Protein AF-A0A9Q4BU07-F1 (afdb_monomer_lite)

Radius of gyration: 14.72 Å; chains: 1; bounding box: 35×26×42 Å

pLDDT: mean 86.69, std 14.75, range [45.12, 98.19]

Sequence (110 aa):
MDILTKEQVAEAIYVDADFSPVTLERYAKSASSFLKQKTGYDFTKRPDQVNDLGLTDIEPLAIECAMMYVRQLHFQGQGYNKEHDYALGISSLITDLQVIACKLLATVES

Secondary structure (DSSP, 8-state):
--SS-HHHHHHHTT--TTS-HHHHHHHHHHHHHHHHHHHSS-GGG--S-B-TTS-BPPPHHHHHHHHHHHHHHHHHTTS--GGG--HHHHHHHHHHHHHHHHHHHHHH--

Structure (mmCIF, N/CA/C/O backbone):
data_AF-A0A9Q4BU07-F1
#
_entry.id   AF-A0A9Q4BU07-F1
#
loop_
_atom_site.group_PDB
_atom_site.id
_atom_site.type_symbol
_atom_site.label_atom_id
_atom_site.label_alt_id
_atom_site.label_comp_id
_atom_site.label_asym_id
_atom_site.label_entity_id
_atom_site.label_seq_id
_atom_site.pdbx_PDB_ins_code
_atom_site.Cartn_x
_atom_site.Cartn_y
_atom_site.Cartn_z
_atom_site.occupancy
_atom_site.B_iso_or_equiv
_atom_site.auth_seq_id
_atom_site.auth_comp_id
_atom_site.auth_asym_id
_atom_site.auth_atom_id
_atom_site.pdbx_PDB_model_num
ATOM 1 N N . MET A 1 1 ? 0.474 12.819 4.343 1.00 81.00 1 MET A N 1
ATOM 2 C CA . MET A 1 1 ? 1.414 11.726 4.640 1.00 81.00 1 MET A CA 1
ATOM 3 C C . MET A 1 1 ? 0.948 10.526 3.849 1.00 81.00 1 MET A C 1
ATOM 5 O O . MET A 1 1 ? -0.255 10.407 3.653 1.00 81.00 1 MET A O 1
ATOM 9 N N . ASP A 1 2 ? 1.875 9.723 3.346 1.00 90.75 2 ASP A N 1
ATOM 10 C CA . ASP A 1 2 ? 1.572 8.514 2.583 1.00 90.75 2 ASP A CA 1
ATOM 11 C C . ASP A 1 2 ? 1.961 7.280 3.393 1.00 90.75 2 ASP A C 1
ATOM 13 O O . ASP A 1 2 ? 2.790 7.376 4.296 1.00 90.75 2 ASP A O 1
ATOM 17 N N . ILE A 1 3 ? 1.347 6.137 3.080 1.00 93.00 3 ILE A N 1
ATOM 18 C CA . ILE A 1 3 ? 1.639 4.864 3.758 1.00 93.00 3 ILE A CA 1
ATOM 19 C C . ILE A 1 3 ? 3.072 4.400 3.472 1.00 93.00 3 ILE A C 1
ATOM 21 O O . ILE A 1 3 ? 3.716 3.826 4.343 1.00 93.00 3 ILE A O 1
ATOM 25 N N . LEU A 1 4 ? 3.563 4.660 2.258 1.00 94.06 4 LEU A N 1
ATOM 26 C CA . LEU A 1 4 ? 4.914 4.317 1.826 1.00 94.06 4 LEU A CA 1
ATOM 27 C C . LEU A 1 4 ? 5.722 5.580 1.537 1.00 94.06 4 LEU A C 1
ATOM 29 O O . LEU A 1 4 ? 5.212 6.522 0.922 1.00 94.06 4 LEU A O 1
ATOM 33 N N . THR A 1 5 ? 7.003 5.567 1.897 1.00 93.94 5 THR A N 1
ATOM 34 C CA . THR A 1 5 ? 7.973 6.541 1.383 1.00 93.94 5 THR A CA 1
ATOM 35 C C . THR A 1 5 ? 8.368 6.204 -0.058 1.00 93.94 5 THR A C 1
ATOM 37 O O . THR A 1 5 ? 8.130 5.099 -0.549 1.00 93.94 5 THR A O 1
ATOM 40 N N . LYS A 1 6 ? 9.004 7.147 -0.765 1.00 94.50 6 LYS A N 1
ATOM 41 C CA . LYS A 1 6 ? 9.483 6.902 -2.138 1.00 94.50 6 LYS A CA 1
ATOM 42 C C . LYS A 1 6 ? 10.523 5.784 -2.184 1.00 94.50 6 LYS A C 1
ATOM 44 O O . LYS A 1 6 ? 10.530 5.014 -3.135 1.00 94.50 6 LYS A O 1
ATOM 49 N N . GLU A 1 7 ? 11.361 5.690 -1.157 1.00 93.81 7 GLU A N 1
ATOM 50 C CA . GLU A 1 7 ? 12.398 4.670 -1.009 1.00 93.81 7 GLU A CA 1
ATOM 51 C C . GLU A 1 7 ? 11.762 3.284 -0.853 1.00 93.81 7 GLU A C 1
ATOM 53 O O . GLU A 1 7 ? 12.136 2.360 -1.568 1.00 93.81 7 GLU A O 1
ATOM 58 N N . GLN A 1 8 ? 10.724 3.161 -0.018 1.00 94.56 8 GLN A N 1
ATOM 59 C CA . GLN A 1 8 ? 9.961 1.915 0.125 1.00 94.56 8 GLN A CA 1
ATOM 60 C C . GLN A 1 8 ? 9.224 1.535 -1.164 1.00 94.56 8 GLN A C 1
ATOM 62 O O . GLN A 1 8 ? 9.132 0.356 -1.503 1.00 94.56 8 GLN A O 1
ATOM 67 N N . VAL A 1 9 ? 8.701 2.517 -1.910 1.00 96.62 9 VAL A N 1
ATOM 68 C CA . VAL A 1 9 ? 8.111 2.255 -3.231 1.00 96.62 9 VAL A CA 1
ATOM 69 C C . VAL A 1 9 ? 9.175 1.744 -4.199 1.00 96.62 9 VAL A C 1
ATOM 71 O O . VAL A 1 9 ? 8.909 0.762 -4.886 1.00 96.62 9 VAL A O 1
ATOM 74 N N . ALA A 1 10 ? 10.353 2.372 -4.251 1.00 96.25 10 ALA A N 1
ATOM 75 C CA . ALA A 1 10 ? 11.447 1.963 -5.131 1.00 96.25 10 ALA A CA 1
ATOM 76 C C . ALA A 1 10 ? 11.920 0.534 -4.824 1.00 96.25 10 ALA A C 1
ATOM 78 O O . ALA A 1 10 ? 12.023 -0.288 -5.734 1.00 96.25 10 ALA A O 1
ATOM 79 N N . GLU A 1 11 ? 12.096 0.212 -3.539 1.00 94.88 11 GLU A N 1
ATOM 80 C CA . GLU A 1 11 ? 12.409 -1.140 -3.072 1.00 94.88 11 GLU A CA 1
ATOM 81 C C . GLU A 1 11 ? 11.318 -2.141 -3.474 1.00 94.88 11 GLU A C 1
ATOM 83 O O . GLU A 1 11 ? 11.614 -3.223 -3.985 1.00 94.88 11 GLU A O 1
ATOM 88 N N . ALA A 1 12 ? 10.043 -1.778 -3.303 1.00 94.75 12 ALA A N 1
ATOM 89 C CA . ALA A 1 12 ? 8.930 -2.662 -3.622 1.00 94.75 12 ALA A CA 1
ATOM 90 C C . ALA A 1 12 ? 8.899 -3.062 -5.104 1.00 94.75 12 ALA A C 1
ATOM 92 O O . ALA A 1 12 ? 8.521 -4.198 -5.396 1.00 94.75 12 ALA A O 1
ATOM 93 N N . ILE A 1 13 ? 9.282 -2.157 -6.011 1.00 94.94 13 ILE A N 1
ATOM 94 C CA . ILE A 1 13 ? 9.262 -2.380 -7.466 1.00 94.94 13 ILE A CA 1
ATOM 95 C C . ILE A 1 13 ? 10.641 -2.707 -8.061 1.00 94.94 13 ILE A C 1
ATOM 97 O O . ILE A 1 13 ? 10.753 -2.796 -9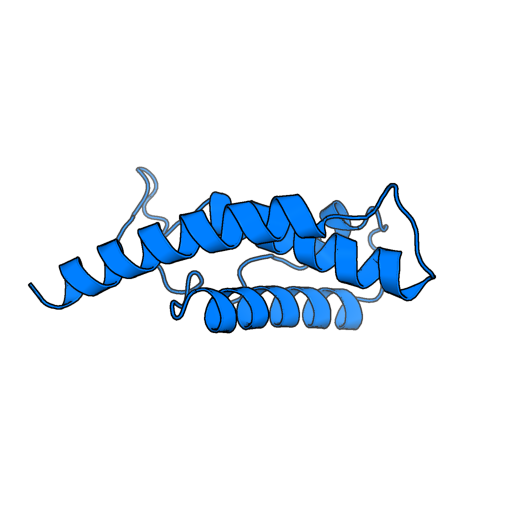.280 1.00 94.94 13 ILE A O 1
ATOM 101 N N . TYR A 1 14 ? 11.658 -2.924 -7.221 1.00 93.38 14 TYR A N 1
ATOM 102 C CA . TYR A 1 14 ? 13.017 -3.320 -7.614 1.00 93.38 14 TYR A CA 1
ATOM 103 C C . TYR A 1 14 ? 13.696 -2.351 -8.597 1.00 93.38 14 TYR A C 1
ATOM 105 O O . TYR A 1 14 ? 14.320 -2.784 -9.565 1.00 93.38 14 TYR A O 1
ATOM 113 N N . VAL A 1 15 ? 13.559 -1.042 -8.366 1.00 93.00 15 VAL A N 1
ATOM 114 C CA . VAL A 1 15 ? 14.188 -0.005 -9.205 1.00 93.00 15 VAL A CA 1
ATOM 115 C C . VAL A 1 15 ? 15.313 0.719 -8.473 1.00 93.00 15 VAL A C 1
ATOM 117 O O . VAL A 1 15 ? 15.287 0.862 -7.250 1.00 93.00 15 VAL A O 1
ATOM 120 N N . ASP A 1 16 ? 16.278 1.211 -9.247 1.00 92.31 16 ASP A N 1
ATOM 121 C CA . ASP A 1 16 ? 17.433 1.952 -8.748 1.00 92.31 16 ASP A CA 1
ATOM 122 C C . ASP A 1 16 ? 17.095 3.407 -8.366 1.00 92.31 16 ASP A C 1
ATOM 124 O O . ASP A 1 16 ? 16.015 3.938 -8.641 1.00 92.31 16 ASP A O 1
ATOM 128 N N . ALA A 1 17 ? 18.051 4.076 -7.716 1.00 84.75 17 ALA A N 1
ATOM 129 C CA . ALA A 1 17 ? 17.893 5.428 -7.175 1.00 84.75 17 ALA A CA 1
ATOM 130 C C . ALA A 1 17 ? 17.682 6.529 -8.237 1.00 84.75 17 ALA A C 1
ATOM 132 O O . ALA 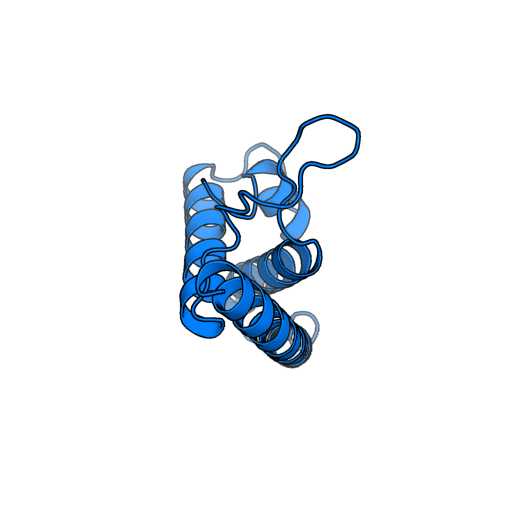A 1 17 ? 17.266 7.636 -7.890 1.00 84.75 17 ALA A O 1
ATOM 133 N N . ASP A 1 18 ? 17.971 6.256 -9.511 1.00 90.81 18 ASP A N 1
ATOM 134 C CA . ASP A 1 18 ? 17.745 7.172 -10.634 1.00 90.81 18 ASP A CA 1
ATOM 135 C C . ASP A 1 18 ? 16.326 7.072 -11.226 1.00 90.81 18 ASP A C 1
ATOM 137 O O . ASP A 1 18 ? 15.956 7.859 -12.105 1.00 90.81 18 ASP A O 1
ATOM 141 N N . PHE A 1 19 ? 15.497 6.152 -10.719 1.00 94.75 19 PHE A N 1
ATOM 142 C CA . PHE A 1 19 ? 14.114 6.007 -11.149 1.00 94.75 19 PHE A CA 1
ATOM 143 C C . PHE A 1 19 ? 13.291 7.270 -10.867 1.00 94.75 19 PHE A C 1
ATOM 145 O O . PHE A 1 19 ? 13.492 7.988 -9.887 1.00 94.75 19 PHE A O 1
ATOM 152 N N . SER A 1 20 ? 12.309 7.539 -11.735 1.00 95.88 20 SER A N 1
ATOM 153 C CA . SER A 1 20 ? 11.527 8.778 -11.719 1.00 95.88 20 SER A CA 1
ATOM 154 C C . SER A 1 20 ? 10.891 9.053 -10.341 1.00 95.88 20 SER A C 1
ATOM 156 O O . SER A 1 20 ? 9.909 8.389 -9.983 1.00 95.88 20 SER A O 1
ATOM 158 N N . PRO A 1 21 ? 11.339 10.086 -9.595 1.00 94.81 21 PRO A N 1
ATOM 159 C CA . PRO A 1 21 ? 10.804 10.379 -8.264 1.00 94.81 21 PRO A CA 1
ATOM 160 C C . PRO A 1 21 ? 9.330 10.796 -8.313 1.00 94.81 21 PRO A C 1
ATOM 162 O O . PRO A 1 21 ? 8.579 10.523 -7.380 1.00 94.81 21 PRO A O 1
ATOM 165 N N . VAL A 1 22 ? 8.896 11.393 -9.429 1.00 96.62 22 VAL A N 1
ATOM 166 C CA . VAL A 1 22 ? 7.490 11.734 -9.699 1.00 96.62 22 VAL A CA 1
ATOM 167 C C . VAL A 1 22 ? 6.632 10.472 -9.814 1.00 96.62 22 VAL A C 1
ATOM 169 O O . VAL A 1 22 ? 5.500 10.436 -9.334 1.00 96.62 22 VAL A O 1
ATOM 172 N N . THR A 1 23 ? 7.166 9.415 -10.430 1.00 95.12 23 THR A N 1
ATOM 173 C CA . THR A 1 23 ? 6.461 8.133 -10.543 1.00 95.12 23 THR A CA 1
ATOM 174 C C . THR A 1 23 ? 6.358 7.443 -9.186 1.00 95.12 23 THR A C 1
ATOM 176 O O . THR A 1 23 ? 5.271 6.980 -8.837 1.00 95.12 23 THR A O 1
ATOM 179 N N . LEU A 1 24 ? 7.442 7.439 -8.400 1.00 96.75 24 LEU A N 1
ATOM 180 C CA . LEU A 1 24 ? 7.446 6.897 -7.036 1.00 96.75 24 LEU A CA 1
ATOM 181 C C . LEU A 1 24 ? 6.419 7.610 -6.148 1.00 96.75 24 LEU A C 1
ATOM 183 O O . LEU A 1 24 ? 5.621 6.963 -5.474 1.00 96.75 24 LEU A O 1
ATOM 187 N N . GLU A 1 25 ? 6.370 8.942 -6.211 1.00 96.81 25 GLU A N 1
ATOM 188 C CA . GLU A 1 25 ? 5.392 9.740 -5.468 1.00 96.81 25 GLU A CA 1
ATOM 189 C C . GLU A 1 25 ? 3.949 9.442 -5.905 1.00 96.81 25 GLU A C 1
ATOM 191 O O . GLU A 1 25 ? 3.053 9.296 -5.072 1.00 96.81 25 GLU A O 1
ATOM 196 N N . ARG A 1 26 ? 3.706 9.298 -7.213 1.00 96.81 26 ARG A N 1
ATOM 197 C CA . ARG A 1 26 ? 2.384 8.923 -7.733 1.00 96.81 26 ARG A CA 1
ATOM 198 C C . ARG A 1 26 ? 1.945 7.553 -7.218 1.00 96.81 26 ARG A C 1
ATOM 200 O O . ARG A 1 26 ? 0.773 7.386 -6.878 1.00 96.81 26 ARG A O 1
ATOM 207 N N . TYR A 1 27 ? 2.850 6.579 -7.169 1.00 97.62 27 TYR A N 1
ATOM 208 C CA . TYR A 1 27 ? 2.564 5.246 -6.640 1.00 97.62 27 TYR A CA 1
ATOM 209 C C . TYR A 1 27 ? 2.284 5.266 -5.137 1.00 97.62 27 TYR A C 1
ATOM 211 O O . TYR A 1 27 ? 1.267 4.704 -4.730 1.00 97.62 27 TYR A O 1
ATOM 219 N N . ALA A 1 28 ? 3.083 5.985 -4.342 1.00 97.00 28 ALA A N 1
ATOM 220 C CA . ALA A 1 28 ? 2.829 6.170 -2.910 1.00 97.00 28 ALA A CA 1
ATOM 221 C C . ALA A 1 28 ? 1.418 6.737 -2.656 1.00 97.00 28 ALA A C 1
ATOM 223 O O . ALA A 1 28 ? 0.615 6.128 -1.947 1.00 97.00 28 ALA A O 1
ATOM 224 N N . LYS A 1 29 ? 1.061 7.831 -3.343 1.00 97.06 29 LYS A N 1
ATOM 225 C CA . LYS A 1 29 ? -0.271 8.459 -3.258 1.00 97.06 29 LYS A CA 1
ATOM 226 C C . LYS A 1 29 ? -1.399 7.524 -3.683 1.00 97.06 29 LYS A C 1
ATOM 228 O O . LYS A 1 29 ? -2.474 7.512 -3.074 1.00 97.06 29 LYS A O 1
ATOM 233 N N . SER A 1 30 ? -1.165 6.747 -4.741 1.00 97.38 30 SER A N 1
ATOM 234 C CA . SER A 1 30 ? -2.142 5.786 -5.254 1.00 97.38 30 SER A CA 1
ATOM 235 C C . SER A 1 30 ? -2.402 4.674 -4.243 1.00 97.38 30 SER A C 1
ATOM 237 O O . SER A 1 30 ? -3.557 4.314 -4.044 1.00 97.38 30 SER A O 1
ATOM 239 N N . ALA A 1 31 ? -1.363 4.169 -3.574 1.00 97.62 31 ALA A N 1
ATOM 240 C CA . ALA A 1 31 ? -1.491 3.133 -2.557 1.00 97.62 31 ALA A CA 1
ATOM 241 C C . ALA A 1 31 ? -2.243 3.629 -1.315 1.00 97.62 31 ALA A C 1
ATOM 243 O O . ALA A 1 31 ? -3.206 2.986 -0.896 1.00 97.62 31 ALA A O 1
ATOM 244 N N . SER A 1 32 ? -1.888 4.809 -0.791 1.00 96.56 32 SER A N 1
ATOM 245 C CA . SER A 1 32 ? -2.609 5.444 0.324 1.00 96.56 32 SER A CA 1
ATOM 246 C C . SER A 1 32 ? -4.095 5.637 -0.003 1.00 96.56 32 SER A C 1
ATOM 24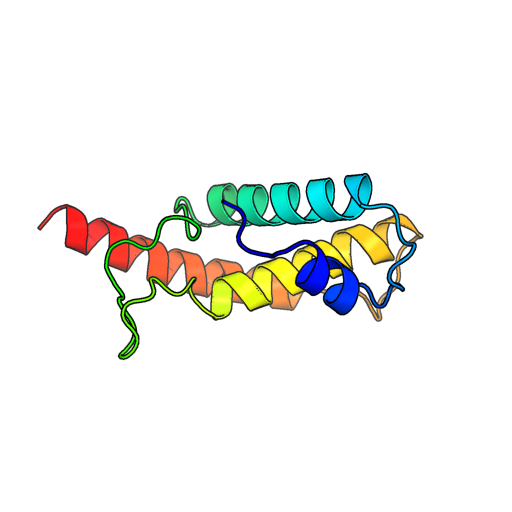8 O O . SER A 1 32 ? -4.973 5.301 0.792 1.00 96.56 32 SER A O 1
ATOM 250 N N . SER A 1 33 ? -4.386 6.149 -1.205 1.00 97.06 33 SER A N 1
ATOM 251 C CA . SER A 1 33 ? -5.758 6.400 -1.661 1.00 97.06 33 SER A CA 1
ATOM 252 C C . SER A 1 33 ? -6.544 5.107 -1.859 1.00 97.06 33 SER A C 1
ATOM 254 O O . SER A 1 33 ? -7.701 5.031 -1.453 1.00 97.06 33 SER A O 1
ATOM 256 N N . PHE A 1 34 ? -5.919 4.089 -2.454 1.00 97.69 34 PHE A N 1
ATOM 257 C CA . PHE A 1 34 ? -6.518 2.774 -2.655 1.00 97.69 34 PHE A CA 1
ATOM 258 C C . PHE A 1 34 ? -6.930 2.154 -1.321 1.00 97.69 34 PHE A C 1
ATOM 260 O O . PHE A 1 34 ? -8.092 1.792 -1.149 1.00 97.69 34 PHE A O 1
ATOM 267 N N . LEU A 1 35 ? -6.007 2.110 -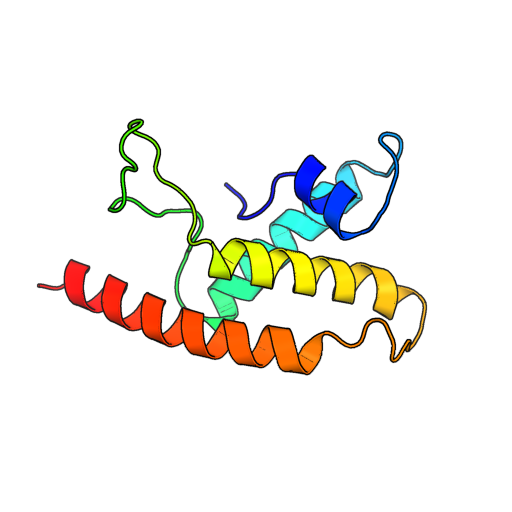0.359 1.00 96.69 35 LEU A N 1
ATOM 268 C CA . LEU A 1 35 ? -6.271 1.569 0.969 1.00 96.69 35 LEU A CA 1
ATOM 269 C C . LEU A 1 35 ? -7.409 2.317 1.652 1.00 96.69 35 LEU A C 1
ATOM 271 O O . LEU A 1 35 ? -8.391 1.690 2.033 1.00 96.69 35 LEU A O 1
ATOM 275 N N . LYS A 1 36 ? -7.352 3.651 1.692 1.00 95.94 36 LYS A N 1
ATOM 276 C CA . LYS A 1 36 ? -8.413 4.471 2.288 1.00 95.94 36 LYS A CA 1
ATOM 277 C C . LYS A 1 36 ? -9.787 4.222 1.666 1.00 95.94 36 LYS A C 1
ATOM 279 O O . LYS A 1 36 ? -10.779 4.135 2.382 1.00 95.94 36 LYS A O 1
ATOM 284 N N . GLN A 1 37 ? -9.861 4.103 0.342 1.00 97.25 37 GLN A N 1
ATOM 285 C CA . GLN A 1 37 ? -11.121 3.837 -0.358 1.00 97.25 37 GLN A CA 1
ATOM 286 C C . GLN A 1 37 ? -11.648 2.425 -0.097 1.00 97.25 37 GLN A C 1
ATOM 288 O O . GLN A 1 37 ? -12.856 2.236 0.010 1.00 97.25 37 GLN A O 1
ATOM 293 N N . LYS A 1 38 ? -10.761 1.429 -0.020 1.00 97.62 38 LYS A N 1
ATOM 294 C CA . LYS A 1 38 ? -11.151 0.030 0.170 1.00 97.62 38 LYS A CA 1
ATOM 295 C C . LYS A 1 38 ? -11.508 -0.296 1.611 1.00 97.62 38 LYS A C 1
ATOM 297 O O . LYS A 1 38 ? -12.405 -1.103 1.825 1.00 97.62 38 LYS A O 1
ATOM 302 N N . THR A 1 39 ? -10.843 0.320 2.578 1.00 95.31 39 THR A N 1
ATOM 303 C CA . THR A 1 39 ? -11.046 0.035 4.004 1.00 95.31 39 THR A CA 1
ATOM 304 C C . THR A 1 39 ? -11.997 1.016 4.680 1.00 95.31 39 THR A C 1
ATOM 306 O O . THR A 1 39 ? -12.515 0.718 5.749 1.00 95.31 39 THR A O 1
ATOM 309 N N . GLY A 1 40 ? -12.221 2.189 4.079 1.00 93.31 40 GLY A N 1
ATOM 310 C CA . GLY A 1 40 ? -12.975 3.281 4.695 1.00 93.31 40 GLY A CA 1
ATOM 311 C C . GLY A 1 40 ? -12.194 4.045 5.771 1.00 93.31 40 GLY A C 1
ATOM 312 O O . GLY A 1 40 ? -12.757 4.943 6.393 1.00 93.31 40 GLY A O 1
ATOM 313 N N . TYR A 1 41 ? -10.910 3.733 5.986 1.00 90.81 41 TYR A N 1
ATOM 314 C CA . TYR A 1 41 ? -10.097 4.312 7.057 1.00 90.81 41 TYR A CA 1
ATOM 315 C C . TYR A 1 41 ? -8.744 4.830 6.564 1.00 90.81 41 TYR A C 1
ATOM 317 O O . TYR A 1 41 ? -8.097 4.251 5.692 1.00 90.81 41 TYR A O 1
ATOM 325 N N . ASP A 1 42 ? -8.307 5.949 7.139 1.00 91.88 42 ASP A N 1
ATOM 326 C CA . ASP A 1 42 ? -7.056 6.614 6.786 1.00 91.88 42 ASP A CA 1
ATOM 327 C C . ASP A 1 42 ? -5.897 6.123 7.667 1.00 91.88 42 ASP A C 1
ATOM 329 O O . ASP A 1 42 ? -5.569 6.723 8.690 1.00 91.88 42 ASP A O 1
ATOM 333 N N . PHE A 1 43 ? -5.250 5.036 7.241 1.00 89.50 43 PHE A N 1
ATOM 334 C CA . PHE A 1 43 ? -4.111 4.438 7.948 1.00 89.50 43 PHE A CA 1
ATOM 335 C C . PHE A 1 43 ? -2.854 5.324 7.995 1.00 89.50 43 PHE A C 1
ATOM 337 O O . PHE A 1 43 ? -1.915 4.995 8.712 1.00 89.50 43 PHE A O 1
ATOM 344 N N . THR A 1 44 ? -2.832 6.467 7.296 1.00 87.94 44 THR A N 1
ATOM 345 C CA . THR A 1 44 ? -1.722 7.437 7.382 1.00 87.94 44 THR A CA 1
ATOM 346 C C . THR A 1 44 ? -1.765 8.277 8.656 1.00 87.94 44 THR A C 1
ATOM 348 O O . THR A 1 44 ? -0.813 8.997 8.948 1.00 87.94 44 THR A O 1
ATOM 351 N N . LYS A 1 45 ? -2.886 8.234 9.387 1.00 71.50 45 LYS A N 1
ATOM 352 C CA . LYS A 1 45 ? -3.188 9.172 10.470 1.00 71.50 45 LYS A CA 1
ATOM 353 C C . LYS A 1 45 ? -3.121 8.585 11.867 1.00 71.50 45 LYS A C 1
ATOM 355 O O . LYS A 1 45 ? -3.498 9.320 12.768 1.00 71.50 45 LYS A O 1
ATOM 360 N N . ARG A 1 46 ? -2.701 7.325 12.046 1.00 62.03 46 ARG A N 1
ATOM 361 C CA . ARG A 1 46 ? -2.760 6.600 13.330 1.00 62.03 46 ARG A CA 1
ATOM 362 C C . ARG A 1 46 ? -2.408 7.519 14.512 1.00 62.03 46 ARG A C 1
ATOM 364 O O . ARG A 1 46 ? -1.243 7.867 14.632 1.00 62.03 46 ARG A O 1
ATOM 371 N N . PRO A 1 47 ? -3.375 7.971 15.332 1.00 48.78 47 PRO A N 1
ATOM 372 C CA . PRO A 1 47 ? -3.100 8.854 16.468 1.00 48.78 47 PRO A CA 1
ATOM 373 C C . PRO A 1 47 ? -2.859 8.090 17.780 1.00 48.78 47 PRO A C 1
ATOM 375 O O . PRO A 1 47 ? -2.471 8.692 18.775 1.00 48.78 47 PRO A O 1
ATOM 378 N N . ASP A 1 48 ? -3.132 6.787 17.802 1.00 49.62 48 ASP A N 1
ATOM 379 C CA . ASP A 1 48 ? -3.495 6.018 18.997 1.00 49.62 48 ASP A CA 1
ATOM 380 C C . ASP A 1 48 ? -2.557 4.842 19.318 1.00 49.62 48 ASP A C 1
ATOM 382 O O . ASP A 1 48 ? -2.685 4.221 20.371 1.00 49.62 48 ASP A O 1
ATOM 386 N N . GLN A 1 49 ? -1.564 4.568 18.469 1.00 49.34 49 GLN A N 1
ATOM 387 C CA . GLN A 1 49 ? -0.495 3.609 18.761 1.00 49.34 49 GLN A CA 1
ATOM 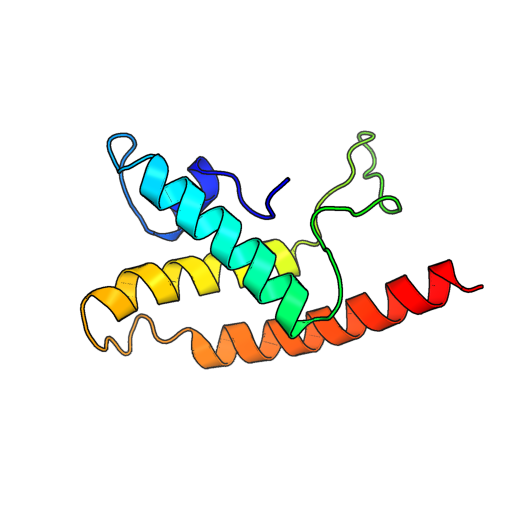388 C C . GLN A 1 49 ? 0.856 4.297 18.659 1.00 49.34 49 GLN A C 1
ATOM 390 O O . GLN A 1 49 ? 1.491 4.341 17.610 1.00 49.34 49 GLN A O 1
ATOM 395 N N . VAL A 1 50 ? 1.251 4.873 19.786 1.00 53.97 50 VAL A N 1
ATOM 396 C CA . VAL A 1 50 ? 2.615 5.306 20.044 1.00 53.97 50 VAL A CA 1
ATOM 397 C C . VAL A 1 50 ? 3.400 4.039 20.378 1.00 53.97 50 VAL A C 1
ATOM 399 O O . VAL A 1 50 ? 3.091 3.379 21.369 1.00 53.97 50 VAL A O 1
ATOM 402 N N . ASN A 1 51 ? 4.359 3.651 19.538 1.00 52.69 51 ASN A N 1
ATOM 403 C CA . ASN A 1 51 ? 5.293 2.584 19.899 1.00 52.69 51 ASN A CA 1
ATOM 404 C C . ASN A 1 51 ? 6.144 3.017 21.113 1.00 52.69 51 ASN A C 1
ATOM 406 O O . ASN A 1 51 ? 6.138 4.187 21.501 1.00 52.69 51 ASN A O 1
ATOM 410 N N . ASP A 1 52 ? 6.925 2.109 21.703 1.00 49.19 52 ASP A N 1
ATOM 411 C CA . ASP A 1 52 ? 7.780 2.412 22.870 1.00 49.19 52 ASP A CA 1
ATOM 412 C C . ASP A 1 52 ? 8.778 3.578 22.637 1.00 49.19 52 ASP A C 1
ATOM 414 O O . ASP A 1 52 ? 9.412 4.061 23.575 1.00 49.19 52 ASP A O 1
ATOM 418 N N . LEU A 1 53 ? 8.916 4.048 21.390 1.00 45.12 53 LEU A N 1
ATOM 419 C CA . LEU A 1 53 ? 9.793 5.129 20.944 1.00 45.12 53 LEU A CA 1
ATOM 420 C C . LEU A 1 53 ? 9.068 6.461 20.681 1.00 45.12 53 LEU A C 1
ATOM 422 O O . LEU A 1 53 ? 9.699 7.406 20.205 1.00 45.12 53 LEU A O 1
ATOM 426 N N . GLY A 1 54 ? 7.774 6.584 20.988 1.00 46.38 54 GLY A N 1
ATOM 427 C CA . GLY A 1 54 ? 7.066 7.855 20.811 1.00 46.38 54 GLY A CA 1
ATOM 428 C C . GLY A 1 54 ? 6.561 8.108 19.384 1.00 46.38 54 GLY A C 1
ATOM 429 O O . GLY A 1 54 ? 6.097 9.213 19.100 1.00 46.38 54 GLY A O 1
ATOM 430 N N . LEU A 1 55 ? 6.654 7.122 18.485 1.00 45.16 55 LEU A N 1
ATOM 431 C CA . LEU A 1 55 ? 6.293 7.256 17.074 1.00 45.16 55 LEU A CA 1
ATOM 432 C C . LEU A 1 55 ? 4.953 6.577 16.788 1.00 45.16 55 LEU A C 1
ATOM 434 O O . LEU A 1 55 ? 4.677 5.472 17.251 1.00 45.16 55 LEU A O 1
ATOM 438 N N . THR A 1 56 ? 4.111 7.267 16.024 1.00 59.88 56 THR A N 1
ATOM 439 C CA . THR A 1 56 ? 2.850 6.740 15.507 1.00 59.88 56 THR A CA 1
ATOM 440 C C . THR A 1 56 ? 3.136 5.875 14.288 1.00 59.88 56 THR A C 1
ATOM 442 O O . THR A 1 56 ? 3.267 6.372 13.169 1.00 59.88 56 THR A O 1
ATOM 445 N N . ASP A 1 57 ? 3.285 4.570 14.514 1.00 74.25 57 ASP A N 1
ATOM 446 C CA . ASP A 1 57 ? 3.598 3.628 13.441 1.00 74.25 57 ASP A CA 1
ATOM 447 C C . ASP A 1 57 ? 2.347 3.309 12.624 1.00 74.25 57 ASP A C 1
ATOM 449 O O . ASP A 1 57 ? 1.282 2.982 13.160 1.00 74.25 57 ASP A O 1
ATOM 453 N N . ILE A 1 58 ? 2.490 3.379 11.300 1.00 85.50 58 ILE A N 1
ATOM 454 C CA . ILE A 1 58 ? 1.472 2.905 10.363 1.00 85.50 58 ILE A CA 1
ATOM 455 C C . ILE A 1 58 ? 1.279 1.398 10.576 1.00 85.50 58 ILE A C 1
ATOM 457 O O . ILE A 1 58 ? 2.242 0.663 10.775 1.00 85.50 58 ILE A O 1
ATOM 461 N N . GLU A 1 59 ? 0.025 0.942 10.515 1.00 88.00 59 GLU A N 1
ATOM 462 C CA . GLU A 1 59 ? -0.326 -0.477 10.631 1.00 88.00 59 GLU A CA 1
ATOM 463 C C . GLU A 1 59 ? 0.507 -1.337 9.653 1.00 88.00 59 GLU A C 1
ATOM 465 O O . GLU A 1 59 ? 0.420 -1.110 8.440 1.00 88.00 59 GLU A O 1
ATOM 470 N N . PRO A 1 60 ? 1.280 -2.330 10.137 1.00 90.88 60 PRO A N 1
ATOM 471 C CA . PRO A 1 60 ? 2.121 -3.176 9.290 1.00 90.88 60 PRO A CA 1
ATOM 472 C C . PRO A 1 60 ? 1.386 -3.813 8.107 1.00 90.88 60 PRO A C 1
ATOM 474 O O . PRO A 1 60 ? 1.889 -3.780 6.984 1.00 90.88 60 PRO A O 1
ATOM 477 N N . LEU A 1 61 ? 0.155 -4.297 8.307 1.00 93.31 61 LEU A N 1
ATOM 478 C CA . LEU A 1 61 ? -0.634 -4.879 7.213 1.00 93.31 61 LEU A CA 1
ATOM 479 C C . LEU A 1 61 ? -0.995 -3.850 6.129 1.00 93.31 61 LEU A C 1
ATOM 481 O O . LEU A 1 61 ? -1.141 -4.196 4.955 1.00 93.31 61 LEU A O 1
ATOM 485 N N . ALA A 1 62 ? -1.110 -2.570 6.494 1.00 94.88 62 ALA A N 1
ATOM 486 C CA . ALA A 1 62 ? -1.349 -1.498 5.536 1.00 94.88 62 ALA A CA 1
ATOM 487 C C . ALA A 1 62 ? -0.097 -1.231 4.690 1.00 94.88 62 ALA A C 1
ATOM 489 O O . ALA A 1 62 ? -0.223 -1.007 3.485 1.00 94.88 62 ALA A O 1
ATOM 490 N N . ILE A 1 63 ? 1.099 -1.315 5.288 1.00 95.06 63 ILE A N 1
ATOM 491 C CA . ILE A 1 63 ? 2.381 -1.228 4.571 1.00 95.06 63 ILE A CA 1
ATOM 492 C C . ILE A 1 63 ? 2.500 -2.389 3.579 1.00 95.06 63 ILE A C 1
ATOM 494 O O . ILE A 1 63 ? 2.721 -2.153 2.391 1.00 95.06 63 ILE A O 1
ATOM 498 N N . GLU A 1 64 ? 2.279 -3.630 4.023 1.00 95.94 64 GLU A N 1
ATOM 499 C CA . GLU A 1 64 ? 2.353 -4.813 3.155 1.00 95.94 64 GLU A CA 1
ATOM 500 C C . GLU A 1 64 ? 1.363 -4.730 1.986 1.00 95.94 64 GLU A C 1
ATOM 502 O O . GLU A 1 64 ? 1.737 -4.925 0.824 1.00 95.94 64 GLU A O 1
ATOM 507 N N . CYS A 1 65 ? 0.110 -4.358 2.265 1.00 97.69 65 CYS A N 1
ATOM 508 C CA . CYS A 1 65 ? -0.906 -4.201 1.229 1.00 97.69 65 CYS A CA 1
ATOM 509 C C . CYS A 1 65 ? -0.533 -3.095 0.234 1.00 97.69 65 CYS A C 1
ATOM 511 O O . CYS A 1 65 ? -0.716 -3.259 -0.976 1.00 97.69 65 CYS A O 1
ATOM 513 N N . ALA A 1 66 ? 0.005 -1.973 0.723 1.00 97.69 66 ALA A N 1
ATOM 514 C CA . ALA A 1 66 ? 0.464 -0.883 -0.124 1.00 97.69 66 ALA A CA 1
ATOM 515 C C . ALA A 1 66 ? 1.607 -1.339 -1.040 1.00 97.69 66 ALA A C 1
ATOM 517 O O . ALA A 1 66 ? 1.562 -1.045 -2.235 1.00 97.69 66 ALA A O 1
ATOM 518 N N . MET A 1 67 ? 2.582 -2.095 -0.516 1.00 97.31 67 MET A N 1
ATOM 519 C CA . MET A 1 67 ? 3.707 -2.641 -1.287 1.00 97.31 67 MET A CA 1
ATOM 520 C C . MET A 1 67 ? 3.233 -3.589 -2.395 1.00 97.31 67 MET A C 1
ATOM 522 O O . MET A 1 67 ? 3.677 -3.480 -3.539 1.00 97.31 67 MET A O 1
ATOM 526 N N . MET A 1 68 ? 2.300 -4.499 -2.094 1.00 96.75 68 MET A N 1
ATOM 527 C CA . MET A 1 68 ? 1.724 -5.398 -3.103 1.00 96.75 68 MET A CA 1
ATOM 528 C C . MET A 1 68 ? 0.963 -4.626 -4.186 1.00 96.75 68 MET A C 1
ATOM 530 O O . MET A 1 68 ? 1.082 -4.939 -5.370 1.00 96.75 68 MET A O 1
ATOM 534 N N . TYR A 1 69 ? 0.227 -3.582 -3.802 1.00 97.25 69 TYR A N 1
ATOM 535 C CA . TYR A 1 69 ? -0.512 -2.758 -4.751 1.00 97.25 69 TYR A CA 1
ATOM 536 C C . TYR A 1 69 ? 0.411 -1.976 -5.696 1.00 97.25 69 TYR A C 1
ATOM 538 O O . TYR A 1 69 ? 0.179 -1.977 -6.905 1.00 97.25 69 TYR A O 1
ATOM 546 N N . VAL A 1 70 ? 1.491 -1.356 -5.198 1.00 96.88 70 VAL A N 1
ATOM 547 C CA . VAL A 1 70 ? 2.450 -0.665 -6.085 1.00 96.88 70 VAL A CA 1
ATOM 548 C C . VAL A 1 70 ? 3.190 -1.634 -7.006 1.00 96.88 70 VAL A C 1
ATOM 550 O O . VAL A 1 70 ? 3.379 -1.309 -8.179 1.00 96.88 70 VAL A O 1
ATOM 553 N N . ARG A 1 71 ? 3.518 -2.848 -6.537 1.00 95.19 71 ARG A N 1
ATOM 554 C CA . ARG A 1 71 ? 4.038 -3.923 -7.400 1.00 95.19 71 ARG A CA 1
ATOM 555 C C . ARG A 1 71 ? 3.057 -4.257 -8.513 1.00 95.19 71 ARG A C 1
ATOM 557 O O . ARG A 1 71 ? 3.446 -4.295 -9.677 1.00 95.19 71 ARG A O 1
ATOM 564 N N . GLN A 1 72 ? 1.783 -4.438 -8.172 1.00 93.62 72 GLN A N 1
ATOM 565 C CA . GLN A 1 72 ? 0.748 -4.715 -9.160 1.00 93.62 72 GLN A CA 1
ATOM 566 C C . GLN A 1 72 ? 0.652 -3.596 -10.205 1.00 93.62 72 GLN A C 1
ATOM 568 O O . GLN A 1 72 ? 0.676 -3.880 -11.400 1.00 93.62 72 GLN A O 1
ATOM 573 N N . LEU A 1 73 ? 0.597 -2.332 -9.772 1.00 93.19 73 LEU A N 1
ATOM 574 C CA . LEU A 1 73 ? 0.536 -1.178 -10.675 1.00 93.19 73 LEU A CA 1
ATOM 575 C C . LEU A 1 73 ? 1.738 -1.100 -11.620 1.00 93.19 73 LEU A C 1
ATOM 577 O O . LEU A 1 73 ? 1.580 -0.721 -12.781 1.00 93.19 73 LEU A O 1
ATOM 581 N N . HIS A 1 74 ? 2.934 -1.418 -11.126 1.00 93.44 74 HIS A N 1
ATOM 582 C CA . HIS A 1 74 ? 4.150 -1.345 -11.922 1.00 93.44 74 HIS A CA 1
ATOM 583 C C . HIS A 1 74 ? 4.247 -2.491 -12.934 1.00 93.44 74 HIS A C 1
ATOM 585 O O . HIS A 1 74 ? 4.404 -2.241 -14.129 1.00 93.44 74 HIS A O 1
ATOM 591 N N . PHE A 1 75 ? 4.111 -3.738 -12.478 1.00 90.25 75 PHE A N 1
ATOM 592 C CA . PHE A 1 75 ? 4.353 -4.912 -13.318 1.00 90.25 75 PHE A CA 1
ATOM 593 C C . PHE A 1 75 ? 3.184 -5.244 -14.247 1.00 90.25 75 PHE A C 1
ATOM 595 O O . PHE A 1 75 ? 3.417 -5.613 -15.394 1.00 90.25 75 PHE A O 1
ATOM 602 N N . GLN A 1 76 ? 1.930 -5.046 -13.822 1.00 83.62 76 GLN A N 1
ATOM 603 C CA . GLN A 1 76 ? 0.785 -5.257 -14.722 1.00 83.62 76 GLN A CA 1
ATOM 604 C C . GLN A 1 76 ? 0.640 -4.139 -15.763 1.00 83.62 76 GLN A C 1
ATOM 606 O O . GLN A 1 76 ? 0.037 -4.352 -16.814 1.00 83.62 76 GLN A O 1
ATOM 611 N N . GLY A 1 77 ? 1.241 -2.966 -15.524 1.00 71.38 77 GLY A N 1
ATOM 612 C CA . GLY A 1 77 ? 1.333 -1.888 -16.513 1.00 71.38 77 GLY A CA 1
ATOM 613 C C . GLY A 1 77 ? 2.184 -2.238 -17.743 1.00 71.38 77 GLY A C 1
ATOM 614 O O . GLY A 1 77 ? 2.123 -1.522 -18.740 1.00 71.38 77 GLY A O 1
ATOM 615 N N . GLN A 1 78 ? 2.949 -3.334 -17.691 1.00 73.25 78 GLN A N 1
ATOM 616 C CA . GLN A 1 78 ? 3.821 -3.814 -18.772 1.00 73.25 78 GLN A CA 1
ATOM 617 C C . GLN A 1 78 ? 3.227 -5.016 -19.533 1.00 73.25 78 GLN A C 1
ATOM 619 O O . GLN A 1 78 ? 3.837 -5.517 -20.475 1.00 73.25 78 GLN A O 1
ATOM 624 N N . GLY A 1 79 ? 2.028 -5.467 -19.147 1.00 72.56 79 GLY A N 1
ATOM 625 C CA . GLY A 1 79 ? 1.369 -6.664 -19.668 1.00 72.56 79 GLY A CA 1
ATOM 626 C C . GLY A 1 79 ? 0.965 -7.626 -18.550 1.00 72.56 79 GLY A C 1
ATOM 627 O O . GLY A 1 79 ? 1.419 -7.513 -17.413 1.00 72.56 79 GLY A O 1
ATOM 628 N N . TYR A 1 80 ? 0.084 -8.581 -18.857 1.00 73.56 80 TYR A N 1
ATOM 629 C CA . TYR A 1 80 ? -0.301 -9.595 -17.874 1.00 73.56 80 TYR A CA 1
ATOM 630 C C . TYR A 1 80 ? 0.892 -10.502 -17.547 1.00 73.56 80 TYR A C 1
ATOM 632 O O . TYR A 1 80 ? 1.430 -11.168 -18.432 1.00 73.56 80 TYR A O 1
ATOM 640 N N . ASN A 1 81 ? 1.263 -10.563 -16.267 1.00 77.69 81 ASN A N 1
ATOM 641 C CA . ASN A 1 81 ? 2.266 -11.483 -15.751 1.00 77.69 81 ASN A CA 1
ATOM 642 C C . ASN A 1 81 ? 1.716 -12.202 -14.510 1.00 77.69 81 ASN A C 1
ATOM 644 O O . ASN A 1 81 ? 1.483 -11.577 -13.477 1.00 77.69 81 ASN A O 1
ATOM 648 N N . LYS A 1 82 ? 1.546 -13.527 -14.613 1.00 80.69 82 LYS A N 1
ATOM 649 C CA . LYS A 1 82 ? 1.056 -14.391 -13.525 1.00 80.69 82 LYS A CA 1
ATOM 650 C C . LYS A 1 82 ? 1.945 -14.363 -12.274 1.00 80.69 82 LYS A C 1
ATOM 652 O O . LYS A 1 82 ? 1.452 -14.592 -11.179 1.00 80.69 82 LYS A O 1
ATOM 657 N N . GLU A 1 83 ? 3.244 -14.100 -12.429 1.00 81.75 83 GLU A N 1
ATOM 658 C CA . GLU A 1 83 ? 4.212 -14.028 -11.321 1.00 81.75 83 GLU A CA 1
ATOM 659 C C . GLU A 1 83 ? 4.066 -12.726 -10.523 1.00 81.75 83 GLU A C 1
ATOM 661 O O . GLU A 1 83 ? 4.521 -12.627 -9.386 1.00 81.75 83 GLU A O 1
ATOM 666 N N . HIS A 1 84 ? 3.367 -11.750 -11.104 1.00 84.62 84 HIS A N 1
ATOM 667 C CA . HIS A 1 84 ? 3.018 -10.473 -10.495 1.00 84.62 84 HIS A CA 1
ATOM 668 C C . HIS A 1 84 ? 1.497 -10.320 -10.338 1.00 84.62 84 HIS A C 1
ATOM 670 O O . HIS A 1 84 ? 0.955 -9.208 -10.376 1.00 84.62 84 HIS A O 1
ATOM 676 N N . ASP A 1 85 ? 0.786 -11.440 -10.180 1.00 88.62 85 ASP A N 1
ATOM 677 C CA . ASP A 1 85 ? -0.612 -11.427 -9.767 1.00 88.62 85 ASP A CA 1
ATOM 678 C C . ASP A 1 85 ? -0.705 -11.375 -8.239 1.00 88.62 85 ASP A C 1
ATOM 680 O O . ASP A 1 85 ? -0.549 -12.370 -7.531 1.00 88.62 85 ASP A O 1
ATOM 684 N N . TYR A 1 86 ? -0.949 -10.170 -7.731 1.00 93.44 86 TYR A N 1
ATOM 685 C CA . TYR A 1 86 ? -1.065 -9.892 -6.303 1.00 93.44 86 TYR A CA 1
ATOM 686 C C . TYR A 1 86 ? -2.524 -9.813 -5.830 1.00 93.44 86 TYR A C 1
ATOM 688 O O . TYR A 1 86 ? -2.765 -9.527 -4.655 1.00 93.44 86 TYR A O 1
ATOM 696 N N . ALA A 1 87 ? -3.505 -10.076 -6.703 1.00 92.12 87 ALA A N 1
ATOM 697 C CA . ALA A 1 87 ? -4.915 -9.789 -6.440 1.00 92.12 87 ALA A CA 1
ATOM 698 C C . ALA A 1 87 ? -5.469 -10.543 -5.222 1.00 92.12 87 ALA A C 1
ATOM 700 O O . ALA A 1 87 ? -6.208 -9.962 -4.424 1.00 92.12 87 ALA A O 1
ATOM 701 N N . LEU A 1 88 ? -5.096 -11.817 -5.053 1.00 94.88 88 LEU A N 1
ATOM 702 C CA . LEU A 1 88 ? -5.523 -12.634 -3.912 1.00 94.88 88 LEU A CA 1
ATOM 703 C C . LEU A 1 88 ? -4.959 -12.103 -2.589 1.00 94.88 88 LEU A C 1
ATOM 705 O O . LEU A 1 88 ? -5.712 -11.919 -1.634 1.00 94.88 88 LEU A O 1
ATOM 709 N N . GLY A 1 89 ? -3.657 -11.806 -2.548 1.00 95.81 89 GLY A N 1
ATOM 710 C CA . GLY A 1 89 ? -3.004 -11.274 -1.350 1.00 95.81 89 GLY A CA 1
ATOM 711 C C . GLY A 1 89 ? -3.544 -9.901 -0.959 1.00 95.81 89 GLY A C 1
ATOM 712 O O . GLY A 1 89 ? -3.911 -9.690 0.193 1.00 95.81 89 GLY A O 1
ATOM 713 N N . ILE A 1 90 ? -3.703 -9.002 -1.936 1.00 97.31 90 ILE A N 1
ATOM 714 C CA . ILE A 1 90 ? -4.304 -7.680 -1.715 1.00 97.31 90 I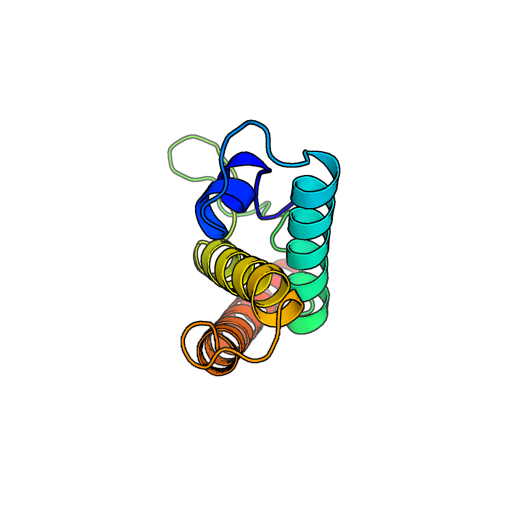LE A CA 1
ATOM 715 C C . ILE A 1 90 ? -5.731 -7.825 -1.182 1.00 97.31 90 ILE A C 1
ATOM 717 O O . ILE A 1 90 ? -6.101 -7.146 -0.232 1.00 97.31 90 ILE A O 1
ATOM 721 N N . SER A 1 91 ? -6.536 -8.724 -1.750 1.00 97.31 91 SER A N 1
ATOM 722 C CA . SER A 1 91 ? -7.927 -8.916 -1.319 1.00 97.31 91 SER A CA 1
ATOM 723 C C . SER A 1 91 ? -8.029 -9.462 0.112 1.00 97.31 91 SER A C 1
ATOM 725 O O . SER A 1 91 ? -8.888 -9.012 0.874 1.00 97.31 91 SER A O 1
ATOM 727 N N . SER A 1 92 ? -7.134 -10.380 0.500 1.00 97.69 92 SER A N 1
ATOM 728 C CA . SER A 1 92 ? -7.033 -10.870 1.883 1.00 97.69 92 SER A CA 1
ATOM 729 C C . SER A 1 92 ? -6.684 -9.733 2.843 1.00 97.69 92 SER A C 1
ATOM 731 O O . SER A 1 92 ? -7.429 -9.475 3.784 1.00 97.69 92 SER A O 1
ATOM 733 N N . LEU A 1 93 ? -5.616 -8.983 2.549 1.00 97.81 93 LEU A N 1
ATOM 734 C CA . LEU A 1 93 ? -5.155 -7.882 3.396 1.00 97.81 93 LEU A CA 1
ATOM 735 C C . LEU A 1 93 ? -6.198 -6.767 3.521 1.00 97.81 93 LEU A C 1
ATOM 737 O O . LEU A 1 93 ? -6.389 -6.228 4.606 1.00 97.81 93 LEU A O 1
ATOM 741 N N . ILE A 1 94 ? -6.919 -6.437 2.445 1.00 98.19 94 ILE A N 1
ATOM 742 C CA . ILE A 1 94 ? -8.021 -5.468 2.506 1.00 98.19 94 ILE A CA 1
ATOM 743 C C . ILE A 1 94 ? -9.110 -5.925 3.479 1.00 98.19 94 ILE A C 1
ATOM 745 O O . ILE A 1 94 ? -9.629 -5.093 4.220 1.00 98.19 94 ILE A O 1
ATOM 749 N N . THR A 1 95 ? -9.437 -7.217 3.505 1.00 97.75 95 THR A N 1
ATOM 750 C CA . THR A 1 95 ? -10.446 -7.758 4.427 1.00 97.75 95 THR A CA 1
ATOM 751 C C . THR A 1 95 ? -9.991 -7.607 5.879 1.00 97.75 95 THR A C 1
ATOM 753 O O . THR A 1 95 ? -10.736 -7.091 6.713 1.00 97.75 95 THR A O 1
ATOM 756 N N . ASP A 1 96 ? -8.743 -7.968 6.178 1.00 96.06 96 ASP A N 1
ATOM 757 C CA . ASP A 1 96 ? -8.178 -7.827 7.525 1.00 96.06 96 ASP A CA 1
ATOM 758 C C . ASP A 1 96 ? -8.109 -6.355 7.956 1.00 96.06 96 ASP A C 1
ATOM 760 O O . ASP A 1 96 ? -8.501 -5.987 9.067 1.00 96.06 96 ASP A O 1
ATOM 764 N N . LEU A 1 97 ? -7.693 -5.477 7.044 1.00 95.06 97 LEU A N 1
ATOM 765 C CA . LEU A 1 97 ? -7.619 -4.040 7.285 1.00 95.06 97 LEU A CA 1
ATOM 766 C C . LEU A 1 97 ? -8.997 -3.401 7.466 1.00 95.06 97 LEU A C 1
ATOM 768 O O . LEU A 1 97 ? -9.120 -2.475 8.263 1.00 95.06 97 LEU A O 1
ATOM 772 N N . GLN A 1 98 ? -10.040 -3.886 6.789 1.00 96.19 98 GLN A N 1
ATOM 773 C CA . GLN A 1 98 ? -11.422 -3.468 7.047 1.00 96.19 98 GLN A CA 1
ATOM 774 C C . GLN A 1 98 ? -11.853 -3.835 8.470 1.00 96.19 98 GLN A C 1
ATOM 776 O O . GLN A 1 98 ? -12.435 -3.007 9.168 1.00 96.19 98 GLN A O 1
ATOM 781 N N . VAL A 1 99 ? -11.520 -5.041 8.943 1.00 94.06 99 VAL A N 1
ATOM 782 C CA . VAL A 1 99 ? -11.815 -5.456 10.325 1.00 94.06 99 VAL A CA 1
ATOM 783 C C . VAL A 1 99 ? -11.084 -4.569 11.335 1.00 94.06 99 VAL A C 1
ATOM 785 O O . VAL A 1 99 ? -11.682 -4.146 12.326 1.00 94.06 99 VAL A O 1
ATOM 788 N N . ILE A 1 100 ? -9.807 -4.259 11.092 1.00 91.06 100 ILE A N 1
ATOM 789 C CA . ILE A 1 100 ? -9.024 -3.346 11.939 1.00 91.06 100 ILE A CA 1
ATOM 790 C C . ILE A 1 100 ? -9.638 -1.942 11.929 1.00 91.06 100 ILE A C 1
ATOM 792 O O . ILE A 1 100 ? -9.869 -1.370 12.992 1.00 91.06 100 ILE A O 1
ATOM 796 N N . ALA A 1 101 ? -9.960 -1.412 10.749 1.00 90.44 101 ALA A N 1
ATOM 797 C CA . ALA A 1 101 ? -10.596 -0.110 10.579 1.00 90.44 101 ALA A CA 1
ATOM 798 C C . ALA A 1 101 ? -11.906 0.002 11.371 1.00 90.44 101 ALA A C 1
ATOM 800 O O . ALA A 1 101 ? -12.098 0.971 12.103 1.00 90.44 101 ALA A O 1
ATOM 801 N N . CYS A 1 102 ? -12.780 -1.006 11.282 1.00 89.75 102 CYS A N 1
ATOM 802 C CA . CYS A 1 102 ? -14.028 -1.041 12.041 1.00 89.75 102 CYS A CA 1
ATOM 803 C C . CYS A 1 102 ? -13.789 -0.982 13.555 1.00 89.75 102 CYS A C 1
ATOM 805 O O . CYS A 1 102 ? -14.484 -0.244 14.249 1.00 89.75 102 CYS A O 1
ATOM 807 N N . LYS A 1 103 ? -12.801 -1.726 14.071 1.00 88.00 103 LYS A N 1
ATOM 808 C CA . LYS A 1 103 ? -12.457 -1.704 15.502 1.00 88.00 103 LYS A CA 1
ATOM 809 C C . LYS A 1 103 ? -11.976 -0.324 15.941 1.00 88.00 103 LYS A C 1
ATOM 811 O O . LYS A 1 103 ? -12.456 0.176 16.949 1.00 88.00 103 LYS A O 1
ATOM 816 N N . LEU A 1 104 ? -11.077 0.284 15.165 1.00 84.62 104 LEU A N 1
ATOM 817 C CA . LEU A 1 104 ? -10.514 1.603 15.463 1.00 84.62 104 LEU A CA 1
ATOM 818 C C . LEU A 1 104 ? -11.594 2.688 15.484 1.00 84.62 104 LEU A C 1
ATOM 820 O O . LEU A 1 104 ? -11.629 3.502 16.403 1.00 84.62 104 LEU A O 1
ATOM 824 N N . LEU A 1 105 ? -12.500 2.681 14.505 1.00 83.81 105 LEU A N 1
ATOM 825 C CA . LEU A 1 105 ? -13.606 3.638 14.447 1.00 83.81 105 LEU A CA 1
ATOM 826 C C . LEU A 1 105 ? -14.568 3.475 15.632 1.00 83.81 105 LEU A C 1
ATOM 828 O O . LEU A 1 105 ? -14.964 4.476 16.218 1.00 83.81 105 LEU A O 1
ATOM 832 N N . ALA A 1 106 ? -14.868 2.238 16.040 1.00 81.25 106 ALA A N 1
ATOM 833 C CA . ALA A 1 106 ? -15.724 1.979 17.198 1.00 81.25 106 ALA A CA 1
ATOM 834 C C . ALA A 1 106 ? -15.124 2.501 18.517 1.00 81.25 106 ALA A C 1
ATOM 836 O O . ALA A 1 106 ? -15.864 2.982 19.367 1.00 81.25 106 ALA A O 1
ATOM 837 N N . THR A 1 107 ? -13.797 2.449 18.684 1.00 71.75 107 THR A N 1
ATOM 838 C CA . THR A 1 107 ? -13.105 3.009 19.863 1.00 71.75 107 THR A CA 1
ATOM 839 C C . THR A 1 107 ? -13.066 4.535 19.911 1.00 71.75 107 THR A C 1
ATOM 841 O O . THR A 1 107 ? -12.865 5.092 20.982 1.00 71.75 107 THR A O 1
ATOM 844 N N . VAL A 1 108 ? -13.224 5.228 18.780 1.00 63.44 108 VAL A N 1
ATOM 845 C CA . VAL A 1 108 ? -13.260 6.703 18.755 1.00 63.44 108 VAL A CA 1
ATOM 846 C C . VAL A 1 108 ? -14.647 7.233 19.147 1.00 63.44 108 VAL A C 1
ATOM 848 O O . VAL A 1 108 ? -14.765 8.367 19.603 1.00 63.44 108 VAL A O 1
ATOM 851 N N . GLU A 1 109 ? -15.694 6.424 18.974 1.00 59.84 109 GLU A N 1
ATOM 852 C CA . GLU A 1 109 ? -17.084 6.788 19.283 1.00 59.84 109 GLU A CA 1
ATOM 853 C C . GLU A 1 109 ? -17.517 6.444 20.722 1.00 59.84 109 GLU A C 1
ATOM 855 O O . GLU A 1 109 ? -18.592 6.873 21.149 1.00 59.84 109 GLU A O 1
ATOM 860 N N . SER A 1 110 ? -16.701 5.684 21.459 1.00 51.00 110 SER A N 1
ATOM 861 C CA . SER A 1 110 ? -16.933 5.257 22.850 1.00 51.00 110 SER A CA 1
ATOM 862 C C . SER A 1 110 ? -16.213 6.135 23.866 1.00 51.00 110 SER A C 1
ATOM 864 O O . SER A 1 110 ? -16.853 6.511 24.872 1.00 51.00 110 SER A O 1
#

Foldseek 3Di:
DFLDDLVLLCVLQVHDPPPDSVLSVVLRVVLQVVLCVLQVDRQVCQPDDQDVPRDRHRDPLSSVLSSLSSLLVVVCVVPDDPVSPCPVVNVVSSVVSNVVRVVVVVVVVD